Protein AF-A0A2G6NFP8-F1 (afdb_monomer)

Structure (mmCIF, N/CA/C/O backbone):
data_AF-A0A2G6NFP8-F1
#
_entry.id   AF-A0A2G6NFP8-F1
#
loop_
_atom_site.group_PDB
_atom_site.id
_atom_site.type_symbol
_atom_site.label_atom_id
_atom_site.label_alt_id
_atom_site.label_comp_id
_atom_site.label_asym_id
_atom_site.label_entity_id
_atom_site.label_seq_id
_atom_site.pdbx_PDB_ins_code
_atom_site.Cartn_x
_atom_site.Cartn_y
_atom_site.Cartn_z
_atom_site.occupancy
_atom_site.B_iso_or_equiv
_atom_site.auth_seq_id
_atom_site.auth_comp_id
_atom_site.auth_asym_id
_atom_site.auth_atom_id
_atom_site.pdbx_PDB_model_num
ATOM 1 N N . MET A 1 1 ? 36.008 -2.062 -28.535 1.00 55.50 1 MET A N 1
ATOM 2 C CA . MET A 1 1 ? 34.757 -1.309 -28.259 1.00 55.50 1 MET A CA 1
ATOM 3 C C . MET A 1 1 ? 35.123 -0.017 -27.535 1.00 55.50 1 MET A C 1
ATOM 5 O O . MET A 1 1 ? 35.775 -0.115 -26.504 1.00 55.50 1 MET A O 1
ATOM 9 N N . SER A 1 2 ? 34.797 1.166 -28.072 1.00 70.56 2 SER A N 1
ATOM 10 C CA . SER A 1 2 ? 35.211 2.442 -27.462 1.00 70.56 2 SER A CA 1
ATOM 11 C C . SER A 1 2 ? 34.406 2.758 -26.194 1.00 70.56 2 SER A C 1
ATOM 13 O O . SER A 1 2 ? 33.225 2.422 -26.092 1.00 70.56 2 SER A O 1
ATOM 15 N N . VAL A 1 3 ? 35.038 3.429 -25.226 1.00 64.44 3 VAL A N 1
ATOM 16 C CA . VAL A 1 3 ? 34.419 3.842 -23.948 1.00 64.44 3 VAL A CA 1
ATOM 17 C C . VAL A 1 3 ? 33.159 4.692 -24.172 1.00 64.44 3 VAL A C 1
ATOM 19 O O . VAL A 1 3 ? 32.180 4.560 -23.443 1.00 64.44 3 VAL A O 1
ATOM 22 N N . LEU A 1 4 ? 33.148 5.510 -25.227 1.00 59.69 4 LEU A N 1
ATOM 23 C CA . LEU A 1 4 ? 32.000 6.326 -25.637 1.00 59.69 4 LEU A CA 1
ATOM 24 C C . LEU A 1 4 ? 30.803 5.489 -26.110 1.00 59.69 4 LEU A C 1
ATOM 26 O O . LEU A 1 4 ? 29.666 5.846 -25.813 1.00 59.69 4 LEU A O 1
ATOM 30 N N . LYS A 1 5 ? 31.041 4.365 -26.800 1.00 57.19 5 LYS A N 1
ATOM 31 C CA . LYS A 1 5 ? 29.971 3.475 -27.272 1.00 57.19 5 LYS A CA 1
ATOM 32 C C . LYS A 1 5 ? 29.293 2.754 -26.100 1.00 57.19 5 LYS A C 1
ATOM 34 O O . LYS A 1 5 ? 28.073 2.790 -26.003 1.00 57.19 5 LYS A O 1
ATOM 39 N N . LYS A 1 6 ? 30.085 2.257 -25.138 1.00 55.25 6 LYS A N 1
ATOM 40 C CA . LYS A 1 6 ? 29.575 1.671 -23.883 1.00 55.25 6 LYS A CA 1
ATOM 41 C C . LYS A 1 6 ? 28.785 2.674 -23.034 1.00 55.25 6 LYS A C 1
ATOM 43 O O . LYS A 1 6 ? 27.748 2.321 -22.490 1.00 55.25 6 LYS A O 1
ATOM 48 N N . LYS A 1 7 ? 29.248 3.928 -22.931 1.00 53.75 7 LYS A N 1
ATOM 49 C CA . LYS A 1 7 ? 28.525 4.983 -22.193 1.00 53.75 7 LYS A CA 1
ATOM 50 C C . LYS A 1 7 ? 27.190 5.350 -22.850 1.00 53.75 7 LYS A C 1
ATOM 52 O O . LYS A 1 7 ? 26.215 5.550 -22.137 1.00 53.75 7 LYS A O 1
ATOM 57 N N . LYS A 1 8 ? 27.133 5.413 -24.187 1.00 53.69 8 LYS A N 1
ATOM 58 C CA . LYS A 1 8 ? 25.880 5.653 -24.924 1.00 53.69 8 LYS A CA 1
ATOM 59 C C . LYS A 1 8 ? 24.885 4.502 -24.774 1.00 53.69 8 LYS A C 1
ATOM 61 O O . LYS A 1 8 ? 23.725 4.769 -24.502 1.00 53.69 8 LYS A O 1
ATOM 66 N N . GLU A 1 9 ? 25.330 3.255 -24.916 1.00 54.91 9 GLU A N 1
ATOM 67 C CA . GLU A 1 9 ? 24.473 2.069 -24.738 1.00 54.91 9 GLU A CA 1
ATOM 68 C C . GLU A 1 9 ? 23.916 1.990 -23.309 1.00 54.91 9 GLU A C 1
ATOM 70 O O . GLU A 1 9 ? 22.718 1.797 -23.130 1.00 54.91 9 GLU A O 1
ATOM 75 N N . LEU A 1 10 ? 24.748 2.255 -22.295 1.00 55.81 10 LEU A N 1
ATOM 76 C CA . LEU A 1 10 ? 24.305 2.313 -20.901 1.00 55.81 10 LEU A CA 1
ATOM 77 C C . LEU A 1 10 ? 23.252 3.413 -20.672 1.00 55.81 10 LEU A C 1
ATOM 79 O O . LEU A 1 10 ? 22.239 3.167 -20.029 1.00 55.81 10 LEU A O 1
ATOM 83 N N . TYR A 1 11 ? 23.462 4.613 -21.223 1.00 55.88 11 TYR A N 1
ATOM 84 C CA . TYR A 1 11 ? 22.528 5.735 -21.077 1.00 55.88 11 TYR A CA 1
ATOM 85 C C . TYR A 1 11 ? 21.190 5.508 -21.803 1.00 55.88 11 TYR A C 1
ATOM 87 O O . TYR A 1 11 ? 20.140 5.926 -21.319 1.00 55.88 11 TYR A O 1
ATOM 95 N N . ILE A 1 12 ? 21.213 4.842 -22.960 1.00 59.16 12 ILE A N 1
ATOM 96 C CA . ILE A 1 12 ? 19.998 4.479 -23.702 1.00 59.16 12 ILE A CA 1
ATOM 97 C C . ILE A 1 12 ? 19.209 3.412 -22.934 1.00 59.16 12 ILE A C 1
ATOM 99 O O . ILE A 1 12 ? 18.005 3.571 -22.757 1.00 59.16 12 ILE A O 1
ATOM 103 N N . ASN A 1 13 ? 19.881 2.381 -22.415 1.00 58.50 13 ASN A N 1
ATOM 104 C CA . ASN A 1 13 ? 19.222 1.307 -21.668 1.00 58.50 13 ASN A CA 1
ATOM 105 C C . ASN A 1 13 ? 18.582 1.817 -20.366 1.00 58.50 13 ASN A C 1
ATOM 107 O O . ASN A 1 13 ? 17.428 1.502 -20.102 1.00 58.50 13 ASN A O 1
ATOM 111 N N . ILE A 1 14 ? 19.265 2.699 -19.622 1.00 59.31 14 ILE A N 1
ATOM 112 C CA . ILE A 1 14 ? 18.709 3.339 -18.414 1.00 59.31 14 ILE A CA 1
ATOM 113 C C . ILE A 1 14 ? 17.408 4.101 -18.725 1.00 59.31 14 ILE A C 1
ATOM 115 O O . ILE A 1 14 ? 16.451 4.016 -17.960 1.00 59.31 14 ILE A O 1
ATOM 119 N N . ASN A 1 15 ? 17.343 4.819 -19.852 1.00 63.16 15 ASN A N 1
ATOM 120 C CA . ASN A 1 15 ? 16.141 5.567 -20.238 1.00 63.16 15 ASN A CA 1
ATOM 121 C C . ASN A 1 15 ? 14.975 4.660 -20.662 1.00 63.16 15 ASN A C 1
ATOM 123 O O . ASN A 1 15 ? 13.820 5.004 -20.417 1.00 63.16 15 ASN A O 1
ATOM 127 N N . ILE A 1 16 ? 15.257 3.515 -21.290 1.00 68.88 16 ILE A N 1
ATOM 128 C CA . ILE A 1 16 ? 14.220 2.558 -21.700 1.00 68.88 16 ILE A CA 1
ATOM 129 C C . ILE A 1 16 ? 13.632 1.855 -20.474 1.00 68.88 16 ILE A C 1
ATOM 131 O O . ILE A 1 16 ? 12.410 1.815 -20.333 1.00 68.88 16 ILE A O 1
ATOM 135 N N . ASP A 1 17 ? 14.479 1.373 -19.563 1.00 69.69 17 ASP A N 1
ATOM 136 C CA . ASP A 1 17 ? 14.033 0.697 -18.340 1.00 69.69 17 ASP A CA 1
ATOM 137 C C . ASP A 1 17 ? 13.219 1.645 -17.449 1.00 69.69 17 ASP A C 1
ATOM 139 O O . ASP A 1 17 ? 12.167 1.271 -16.931 1.00 69.69 17 ASP A O 1
ATOM 143 N N . TRP A 1 18 ? 13.649 2.908 -17.342 1.00 72.31 18 TRP A N 1
ATOM 144 C CA . TRP A 1 18 ? 12.905 3.970 -16.664 1.00 72.31 18 TRP A CA 1
ATOM 145 C C . TRP A 1 18 ? 11.505 4.174 -17.249 1.00 72.31 18 TRP A C 1
ATOM 147 O O . TRP A 1 18 ? 10.507 4.157 -16.526 1.00 72.31 18 TRP A O 1
ATOM 157 N N . PHE A 1 19 ? 11.433 4.352 -18.570 1.00 74.44 19 PHE A N 1
ATOM 158 C CA . PHE A 1 19 ? 10.189 4.632 -19.278 1.00 74.44 19 PHE A CA 1
ATOM 159 C C . PHE A 1 19 ? 9.199 3.469 -19.181 1.00 74.44 19 PHE A C 1
ATOM 161 O O . PHE A 1 19 ? 8.012 3.685 -18.922 1.00 74.44 19 PHE A O 1
ATOM 168 N N . LEU A 1 20 ? 9.682 2.235 -19.350 1.00 77.75 20 LEU A N 1
ATOM 169 C CA . LEU A 1 20 ? 8.866 1.029 -19.214 1.00 77.75 20 LEU A CA 1
ATOM 170 C C . LEU A 1 20 ? 8.285 0.923 -17.806 1.00 77.75 20 LEU A C 1
ATOM 172 O O . LEU A 1 20 ? 7.077 0.748 -17.653 1.00 77.75 20 LEU A O 1
ATOM 176 N N . CYS A 1 21 ? 9.126 1.121 -16.796 1.00 77.94 21 CYS A N 1
ATOM 177 C CA . CYS A 1 21 ? 8.734 1.011 -15.401 1.00 77.94 21 CYS A CA 1
ATOM 178 C C . CYS A 1 21 ? 7.679 2.061 -15.009 1.00 77.94 21 CYS A C 1
ATOM 180 O O . CYS A 1 21 ? 6.638 1.727 -14.439 1.00 77.94 21 CYS A O 1
ATOM 182 N N . HIS A 1 22 ? 7.876 3.322 -15.410 1.00 77.56 22 HIS A N 1
ATOM 183 C CA . HIS A 1 22 ? 6.875 4.373 -15.214 1.00 77.56 22 HIS A CA 1
ATOM 184 C C . HIS A 1 22 ? 5.562 4.073 -15.935 1.00 77.56 22 HIS A C 1
ATOM 186 O O . HIS A 1 22 ? 4.497 4.204 -15.338 1.00 77.56 22 HIS A O 1
ATOM 192 N N . THR A 1 23 ? 5.627 3.621 -17.189 1.00 81.75 23 THR A N 1
ATOM 193 C CA . THR A 1 23 ? 4.429 3.269 -17.964 1.00 81.75 23 THR A CA 1
ATOM 194 C C . THR A 1 23 ? 3.644 2.151 -17.276 1.00 81.75 23 THR A C 1
ATOM 196 O O . THR A 1 23 ? 2.424 2.238 -17.147 1.00 81.75 23 THR A O 1
ATOM 199 N N . GLN A 1 24 ? 4.335 1.127 -16.770 1.00 85.50 24 GLN A N 1
ATOM 200 C CA . GLN A 1 24 ? 3.729 0.011 -16.042 1.00 85.50 24 GLN A CA 1
ATOM 201 C C . GLN A 1 24 ? 3.065 0.472 -14.733 1.00 85.50 24 GLN A C 1
ATOM 203 O O . GLN A 1 24 ? 1.925 0.086 -14.469 1.00 85.50 24 GLN A O 1
ATOM 208 N N . LEU A 1 25 ? 3.702 1.364 -13.964 1.00 83.19 25 LEU A N 1
ATOM 209 C CA . LEU A 1 25 ? 3.091 1.968 -12.770 1.00 83.19 25 LEU A CA 1
ATOM 210 C C . LEU A 1 25 ? 1.877 2.844 -13.097 1.00 83.19 25 LEU A C 1
ATOM 212 O O . LEU A 1 25 ? 0.882 2.816 -12.369 1.00 83.19 25 LEU A O 1
ATOM 216 N N . THR A 1 26 ? 1.927 3.612 -14.187 1.00 81.62 26 THR A N 1
ATOM 217 C CA . THR A 1 26 ? 0.795 4.433 -14.633 1.00 81.62 26 THR A CA 1
ATOM 218 C C . THR A 1 26 ? -0.387 3.558 -15.045 1.00 81.62 26 THR A C 1
ATOM 220 O O . THR A 1 26 ? -1.519 3.850 -14.660 1.00 81.62 26 THR A O 1
ATOM 223 N N . ILE A 1 27 ? -0.136 2.459 -15.762 1.00 86.00 27 ILE A N 1
ATOM 224 C CA . ILE A 1 27 ? -1.170 1.483 -16.128 1.00 86.00 27 ILE A CA 1
ATOM 225 C C . ILE A 1 27 ? -1.782 0.861 -14.871 1.00 86.00 27 ILE A C 1
ATOM 227 O O . ILE A 1 27 ? -3.001 0.885 -14.730 1.00 86.00 27 ILE A O 1
ATOM 231 N N . LEU A 1 28 ? -0.967 0.366 -13.933 1.00 86.75 28 LEU A N 1
ATOM 232 C CA . LEU A 1 28 ? -1.457 -0.200 -12.668 1.00 86.75 28 LEU A CA 1
ATOM 233 C C . LEU A 1 28 ? -2.297 0.805 -11.872 1.00 86.75 28 LEU A C 1
ATOM 235 O O . LEU A 1 28 ? -3.374 0.462 -11.392 1.00 86.75 28 LEU A O 1
ATOM 239 N N . SER A 1 29 ? -1.850 2.060 -11.789 1.00 83.88 29 SER A N 1
ATOM 240 C CA . SER A 1 29 ? -2.595 3.138 -11.126 1.00 83.88 29 SER A 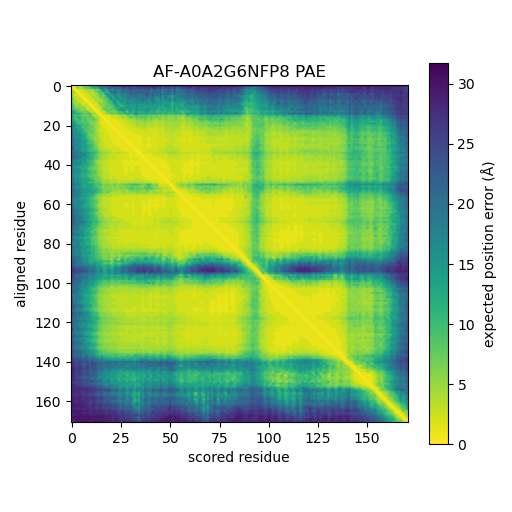CA 1
ATOM 241 C C . SER A 1 29 ? -3.939 3.401 -11.798 1.00 83.88 29 SER A C 1
ATOM 243 O O . SER A 1 29 ? -4.947 3.542 -11.111 1.00 83.88 29 SER A O 1
ATOM 245 N N . SER A 1 30 ? -3.970 3.433 -13.132 1.00 82.88 30 SER A N 1
ATOM 246 C CA . SER A 1 30 ? -5.199 3.636 -13.900 1.00 82.88 30 SER A CA 1
ATOM 247 C C . SER A 1 30 ? -6.171 2.468 -13.732 1.00 82.88 30 SER A C 1
ATOM 249 O O . SER A 1 30 ? -7.347 2.690 -13.448 1.00 82.88 30 SER A O 1
ATOM 251 N N . LEU A 1 31 ? -5.690 1.227 -13.830 1.00 86.50 31 LEU A N 1
ATOM 252 C CA . LEU A 1 31 ? -6.501 0.030 -13.604 1.00 86.50 31 LEU A CA 1
ATOM 253 C C . LEU A 1 31 ? -7.084 0.021 -12.191 1.00 86.50 31 LEU A C 1
ATOM 255 O O . LEU A 1 31 ? -8.286 -0.179 -12.025 1.00 86.50 31 LEU A O 1
ATOM 259 N N . LEU A 1 32 ? -6.258 0.340 -11.189 1.00 82.56 32 LEU A N 1
ATOM 260 C CA . LEU A 1 32 ? -6.704 0.449 -9.809 1.00 82.56 32 LEU A CA 1
ATOM 261 C C . LEU A 1 32 ? -7.781 1.531 -9.671 1.00 82.56 32 LEU A C 1
ATOM 263 O O . LEU A 1 32 ? -8.828 1.258 -9.099 1.00 82.56 32 LEU A O 1
ATOM 267 N N . GLN A 1 33 ? -7.579 2.738 -10.200 1.00 80.56 33 GLN A N 1
ATOM 268 C CA . GLN A 1 33 ? -8.571 3.822 -10.124 1.00 80.56 33 GLN A CA 1
ATOM 269 C C . GLN A 1 33 ? -9.911 3.468 -10.786 1.00 80.56 33 GLN A C 1
ATOM 271 O O . GLN A 1 33 ? -10.950 3.947 -10.338 1.00 80.56 33 GLN A O 1
ATOM 276 N N . ASN A 1 34 ? -9.890 2.607 -11.805 1.00 83.94 34 ASN A N 1
ATOM 277 C CA . ASN A 1 34 ? -11.079 2.133 -12.512 1.00 83.94 34 ASN A CA 1
ATOM 278 C C . ASN A 1 34 ? -11.630 0.796 -11.969 1.00 83.94 34 ASN A C 1
ATOM 280 O O . ASN A 1 34 ? -12.527 0.224 -12.579 1.00 83.94 34 ASN A O 1
ATOM 284 N N . ASN A 1 35 ? -11.138 0.320 -10.817 1.00 83.31 35 ASN A N 1
ATOM 285 C CA . ASN A 1 35 ? -11.577 -0.910 -10.136 1.00 83.31 35 ASN A CA 1
ATOM 286 C C . ASN A 1 35 ? -11.400 -2.207 -10.951 1.00 83.31 35 ASN A C 1
ATOM 288 O O . ASN A 1 35 ? -12.137 -3.170 -10.757 1.00 83.31 35 ASN A O 1
ATOM 292 N N . PHE A 1 36 ? -10.397 -2.260 -11.829 1.00 89.25 36 PHE A N 1
ATOM 293 C CA . PHE A 1 36 ? -9.966 -3.492 -12.501 1.00 89.25 36 PHE A CA 1
ATOM 294 C C . PHE A 1 36 ? -9.030 -4.301 -11.590 1.00 89.25 36 PHE A C 1
ATOM 296 O O . PHE A 1 36 ? -7.840 -4.466 -11.868 1.00 89.25 36 PHE A O 1
ATOM 303 N N . ASP A 1 37 ? -9.547 -4.726 -10.435 1.00 88.75 37 ASP A N 1
ATOM 304 C CA . ASP A 1 37 ? -8.740 -5.292 -9.348 1.00 88.75 37 ASP A CA 1
ATOM 305 C C . ASP A 1 37 ? -8.070 -6.623 -9.742 1.00 88.75 37 ASP A C 1
ATOM 307 O O . ASP A 1 37 ? -6.911 -6.862 -9.395 1.00 88.75 37 ASP A O 1
ATOM 311 N N . ASP A 1 38 ? -8.742 -7.458 -10.539 1.00 91.75 38 ASP A N 1
ATOM 312 C CA . ASP A 1 38 ? -8.184 -8.728 -11.020 1.00 91.75 38 ASP A CA 1
ATOM 313 C C . ASP A 1 38 ? -7.014 -8.504 -11.989 1.00 91.75 38 ASP A C 1
ATOM 315 O O . ASP A 1 38 ? -5.981 -9.181 -11.907 1.00 91.75 38 ASP A O 1
ATOM 319 N N . GLU A 1 39 ? -7.114 -7.507 -12.872 1.00 92.06 39 GLU A N 1
ATOM 320 C CA . GLU A 1 39 ? -6.020 -7.095 -13.745 1.00 92.06 39 GLU A CA 1
ATOM 321 C C . GLU A 1 39 ? -4.843 -6.525 -12.952 1.00 92.06 39 GLU A C 1
ATOM 323 O O . GLU A 1 39 ? -3.695 -6.861 -13.259 1.00 92.06 39 GLU A O 1
ATOM 328 N N . VAL A 1 40 ? -5.102 -5.710 -11.922 1.00 91.38 40 VAL A N 1
ATOM 329 C CA . VAL A 1 40 ? -4.053 -5.180 -11.034 1.00 91.38 40 VAL A CA 1
ATOM 330 C C . VAL A 1 40 ? -3.319 -6.319 -10.333 1.00 91.38 40 VAL A C 1
ATOM 332 O O . VAL A 1 40 ? -2.084 -6.322 -10.309 1.00 91.38 40 VAL A O 1
ATOM 335 N N . VAL A 1 41 ? -4.047 -7.315 -9.816 1.00 93.75 41 VAL A N 1
ATOM 336 C CA . VAL A 1 41 ? -3.452 -8.496 -9.176 1.00 93.75 41 VAL A CA 1
ATOM 337 C C . VAL A 1 41 ? -2.618 -9.294 -10.172 1.00 93.75 41 VAL A C 1
ATOM 339 O O . VAL A 1 41 ? -1.467 -9.630 -9.878 1.00 93.75 41 VAL A O 1
ATOM 342 N N . ARG A 1 42 ? -3.164 -9.573 -11.360 1.00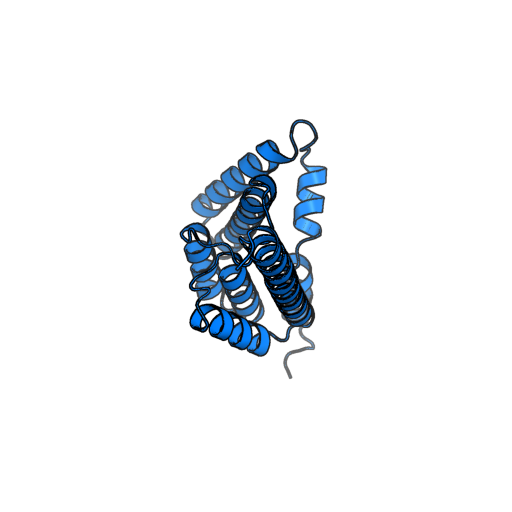 95.06 42 ARG A N 1
ATOM 343 C CA . ARG A 1 42 ? -2.487 -10.348 -12.405 1.00 95.06 42 ARG A CA 1
ATOM 344 C C . ARG A 1 42 ? -1.193 -9.677 -12.859 1.00 95.06 42 ARG A C 1
ATOM 346 O O . ARG A 1 42 ? -0.160 -10.340 -12.926 1.00 95.06 42 ARG A O 1
ATOM 353 N N . ILE A 1 43 ? -1.236 -8.380 -13.163 1.00 91.44 43 ILE A N 1
ATOM 354 C CA . ILE A 1 43 ? -0.065 -7.631 -13.640 1.00 91.44 43 ILE A CA 1
ATOM 355 C C . ILE A 1 43 ? 0.969 -7.494 -12.523 1.00 91.44 43 ILE A C 1
ATOM 357 O O . ILE A 1 43 ? 2.141 -7.771 -12.763 1.00 91.44 43 ILE A O 1
ATOM 361 N N . SER A 1 44 ? 0.552 -7.138 -11.304 1.00 91.81 44 SER A N 1
ATOM 362 C CA . SER A 1 44 ? 1.472 -7.012 -10.167 1.00 91.81 44 SER A CA 1
ATOM 363 C C . SER A 1 44 ? 2.221 -8.318 -9.911 1.00 91.81 44 SER A C 1
ATOM 365 O O . SER A 1 44 ? 3.446 -8.310 -9.863 1.00 91.81 44 SER A O 1
ATOM 367 N N . LYS A 1 45 ? 1.517 -9.458 -9.836 1.00 93.06 45 LYS A N 1
ATOM 368 C CA . LYS A 1 45 ? 2.152 -10.775 -9.656 1.00 93.06 45 LYS A CA 1
ATOM 369 C C . LYS A 1 45 ? 3.094 -11.127 -10.803 1.00 93.06 45 LYS A C 1
ATOM 371 O O . LYS A 1 45 ? 4.208 -11.571 -10.550 1.00 93.06 45 LYS A O 1
ATOM 376 N N . LYS A 1 46 ? 2.685 -10.862 -12.049 1.00 92.19 46 LYS A N 1
ATOM 377 C CA . LYS A 1 46 ? 3.529 -11.117 -13.219 1.00 92.19 46 LYS A CA 1
ATOM 378 C C . LYS A 1 46 ? 4.833 -10.316 -13.169 1.00 92.19 46 LYS A C 1
ATOM 380 O O . LYS A 1 46 ? 5.898 -10.871 -13.411 1.00 92.19 46 LYS A O 1
ATOM 385 N N . LEU A 1 47 ? 4.770 -9.041 -12.784 1.00 87.81 47 LEU A N 1
ATOM 386 C CA . LEU A 1 47 ? 5.967 -8.221 -12.590 1.00 87.81 47 LEU A CA 1
ATOM 387 C C . LEU A 1 47 ? 6.853 -8.780 -11.467 1.00 87.81 47 LEU A C 1
ATOM 389 O O . LEU A 1 47 ? 8.065 -8.870 -11.641 1.00 87.81 47 LEU A O 1
ATOM 393 N N . MET A 1 48 ? 6.281 -9.222 -10.345 1.00 88.94 48 MET A N 1
ATOM 394 C CA . MET A 1 48 ? 7.072 -9.855 -9.280 1.00 88.94 48 MET A CA 1
ATOM 395 C C . MET A 1 48 ? 7.814 -11.111 -9.779 1.00 88.94 48 MET A C 1
ATOM 397 O O . MET A 1 48 ? 8.995 -11.281 -9.467 1.00 88.94 48 MET A O 1
ATOM 401 N N . GLU A 1 49 ? 7.150 -11.956 -10.575 1.00 89.62 49 GLU A N 1
ATOM 402 C CA . GLU A 1 49 ? 7.722 -13.169 -11.186 1.00 89.62 49 GLU A CA 1
ATOM 403 C C . GLU A 1 49 ? 8.815 -12.862 -12.220 1.00 89.62 49 GLU A C 1
ATOM 405 O O . GLU A 1 49 ? 9.819 -13.570 -12.281 1.00 89.62 49 GLU A O 1
ATOM 410 N N . ASP A 1 50 ? 8.669 -11.776 -12.984 1.00 84.38 50 ASP A N 1
ATOM 411 C CA . ASP A 1 50 ? 9.601 -11.360 -14.043 1.00 84.38 50 ASP A CA 1
ATOM 412 C C . ASP A 1 50 ? 10.896 -10.704 -13.503 1.00 84.38 50 ASP A C 1
ATOM 414 O O . ASP A 1 50 ? 11.600 -9.990 -14.215 1.00 84.38 50 ASP A O 1
ATOM 418 N N . GLY A 1 51 ? 11.243 -10.967 -12.239 1.00 74.25 51 GLY A N 1
ATOM 419 C CA . GLY A 1 51 ? 12.526 -10.606 -11.627 1.00 74.25 51 GLY A CA 1
ATOM 420 C C . GLY A 1 51 ? 12.478 -9.412 -10.675 1.00 74.25 51 GLY A C 1
ATOM 421 O O . GLY A 1 51 ? 13.443 -9.178 -9.938 1.00 74.25 51 GLY A O 1
ATOM 422 N N . TRP A 1 52 ? 11.351 -8.699 -10.610 1.00 76.12 52 TRP A N 1
ATOM 423 C CA . TRP A 1 52 ? 11.197 -7.552 -9.713 1.00 76.12 52 TRP A CA 1
ATOM 424 C C . TRP A 1 52 ? 10.995 -7.981 -8.249 1.00 76.12 52 TRP A C 1
ATOM 426 O O . TRP A 1 52 ? 11.440 -7.282 -7.336 1.00 76.12 52 TRP A O 1
ATOM 436 N N . GLY A 1 53 ? 10.486 -9.195 -8.011 1.00 81.19 53 GLY A N 1
ATOM 437 C CA . GLY A 1 53 ? 10.289 -9.773 -6.679 1.00 81.19 53 GLY A CA 1
ATOM 438 C C . GLY A 1 53 ? 9.219 -9.049 -5.862 1.00 81.19 53 GLY A C 1
ATOM 439 O O . GLY A 1 53 ? 8.469 -8.238 -6.394 1.00 81.19 53 GLY A O 1
ATOM 440 N N . GLU A 1 54 ? 9.153 -9.342 -4.562 1.00 82.75 54 GLU A N 1
ATOM 441 C CA . GLU A 1 54 ? 8.214 -8.722 -3.614 1.00 82.75 54 GLU A CA 1
ATOM 442 C C . GLU A 1 54 ? 8.550 -7.245 -3.372 1.00 82.75 54 GLU A C 1
ATOM 444 O O . GLU A 1 54 ? 9.170 -6.862 -2.380 1.00 82.75 54 GLU A O 1
ATOM 449 N N . ASP A 1 55 ? 8.184 -6.407 -4.328 1.00 86.81 55 ASP A N 1
ATOM 450 C CA . ASP A 1 55 ? 8.414 -4.975 -4.305 1.00 86.81 55 ASP A CA 1
ATOM 451 C C . ASP A 1 55 ? 7.383 -4.212 -3.455 1.00 86.81 55 ASP A C 1
ATOM 453 O O . ASP A 1 55 ? 6.197 -4.534 -3.462 1.00 86.81 55 ASP A O 1
ATOM 457 N N . LYS A 1 56 ? 7.815 -3.129 -2.799 1.00 86.75 56 LYS A N 1
ATOM 458 C CA . LYS A 1 56 ? 6.957 -2.247 -2.001 1.00 86.75 56 LYS A CA 1
ATOM 459 C C . LYS A 1 56 ? 5.719 -1.723 -2.723 1.00 86.75 56 LYS A C 1
ATOM 461 O O . LYS A 1 56 ? 4.628 -1.763 -2.149 1.00 86.75 56 LYS A O 1
ATOM 466 N N . ILE A 1 57 ? 5.883 -1.201 -3.935 1.00 83.06 57 ILE A N 1
ATOM 467 C CA . ILE A 1 57 ? 4.805 -0.572 -4.700 1.00 83.06 57 ILE A CA 1
ATOM 468 C C . ILE A 1 57 ? 3.896 -1.637 -5.308 1.00 83.06 57 ILE A C 1
ATOM 470 O O . ILE A 1 57 ? 2.675 -1.510 -5.244 1.00 83.06 57 ILE A O 1
ATOM 474 N N . LEU A 1 58 ? 4.454 -2.735 -5.818 1.00 88.31 58 LEU A N 1
ATOM 475 C CA . LEU A 1 58 ? 3.635 -3.851 -6.300 1.00 88.31 58 LEU A CA 1
ATOM 476 C C . LEU A 1 58 ? 2.807 -4.480 -5.163 1.00 88.31 58 LEU A C 1
ATOM 478 O O . LEU A 1 58 ? 1.626 -4.769 -5.344 1.00 88.31 58 LEU A O 1
ATOM 482 N N . LEU A 1 59 ? 3.381 -4.626 -3.964 1.00 92.94 59 LEU A N 1
ATOM 483 C CA . LEU A 1 59 ? 2.656 -5.077 -2.770 1.00 92.94 59 LEU A CA 1
ATOM 484 C C . LEU A 1 59 ? 1.570 -4.079 -2.339 1.00 92.94 59 LEU A C 1
ATOM 486 O O . LEU A 1 59 ? 0.491 -4.497 -1.923 1.00 92.94 59 LEU A O 1
ATOM 490 N N . TYR A 1 60 ? 1.801 -2.771 -2.488 1.00 90.38 60 TYR A N 1
ATOM 491 C CA . TYR A 1 60 ? 0.762 -1.756 -2.285 1.00 90.38 60 TYR A CA 1
ATOM 492 C C . TYR A 1 60 ? -0.418 -1.946 -3.250 1.00 90.38 60 TYR A C 1
ATOM 494 O O . TYR A 1 60 ? -1.567 -1.939 -2.814 1.00 90.38 60 TYR A O 1
ATOM 502 N N . PHE A 1 61 ? -0.163 -2.184 -4.542 1.00 89.69 61 PHE A N 1
ATOM 503 C CA . PHE A 1 61 ? -1.230 -2.428 -5.521 1.00 89.69 61 PHE A CA 1
ATOM 504 C C . PHE A 1 61 ? -2.044 -3.685 -5.201 1.00 89.69 61 PHE A C 1
ATOM 506 O O . PHE A 1 61 ? -3.276 -3.670 -5.300 1.00 89.69 61 PHE A O 1
ATOM 513 N N . LEU A 1 62 ? -1.375 -4.755 -4.761 1.00 93.56 62 LEU A N 1
ATOM 514 C CA . LEU A 1 62 ? -2.049 -5.960 -4.277 1.00 93.56 62 LEU A CA 1
ATOM 515 C C . LEU A 1 62 ? -2.900 -5.662 -3.041 1.00 93.56 62 LEU A C 1
ATOM 517 O O . LEU A 1 62 ? -4.063 -6.056 -3.000 1.00 93.56 62 LEU A O 1
ATOM 521 N N . SER A 1 63 ? -2.362 -4.919 -2.071 1.00 94.00 63 SER A N 1
ATOM 522 C CA . SER A 1 63 ? -3.113 -4.486 -0.891 1.00 94.00 63 SER A CA 1
ATOM 523 C C . SER A 1 63 ? -4.368 -3.692 -1.262 1.00 94.00 63 SER A C 1
ATOM 525 O O . SER A 1 63 ? -5.449 -3.984 -0.743 1.00 94.00 63 SER A O 1
ATOM 527 N N . ALA A 1 64 ? -4.243 -2.722 -2.168 1.00 89.56 64 ALA A N 1
ATOM 528 C CA . ALA A 1 64 ? -5.347 -1.869 -2.588 1.00 89.56 64 ALA A CA 1
ATOM 529 C C . ALA A 1 64 ? -6.460 -2.658 -3.283 1.00 89.56 64 ALA A C 1
ATOM 531 O O . ALA A 1 64 ? -7.634 -2.425 -3.002 1.00 89.56 64 ALA A O 1
ATOM 532 N N . SER A 1 65 ? -6.082 -3.621 -4.125 1.00 91.19 65 SER A N 1
ATOM 533 C CA . SER A 1 65 ? -7.020 -4.515 -4.814 1.00 91.19 65 SER A CA 1
ATOM 534 C C . SER A 1 65 ? -7.719 -5.467 -3.839 1.00 91.19 65 SER A C 1
ATOM 536 O O . SER A 1 65 ? -8.917 -5.698 -3.930 1.00 91.19 65 SER A O 1
ATOM 538 N N . GLN A 1 66 ? -6.996 -6.002 -2.848 1.00 92.94 66 GLN A N 1
ATOM 539 C CA . GLN A 1 66 ? -7.615 -6.834 -1.811 1.00 92.94 66 GLN A CA 1
ATOM 540 C C . GLN A 1 66 ? -8.599 -6.036 -0.952 1.00 92.94 66 GLN A C 1
ATOM 542 O O . GLN A 1 66 ? -9.667 -6.541 -0.617 1.00 92.94 66 GLN A O 1
ATOM 547 N N . TYR A 1 67 ? -8.272 -4.783 -0.619 1.00 90.88 67 TYR A N 1
ATOM 548 C CA . TYR A 1 67 ? -9.171 -3.932 0.156 1.00 90.88 67 TYR A CA 1
ATOM 549 C C . TYR A 1 67 ? -10.466 -3.616 -0.600 1.00 90.88 67 TYR A C 1
ATOM 551 O O . TYR A 1 67 ? -11.542 -3.708 -0.014 1.00 90.88 67 TYR A O 1
ATOM 559 N N . SER A 1 68 ? -10.396 -3.286 -1.895 1.00 86.06 68 SER A N 1
ATOM 560 C CA . SER A 1 68 ? -11.599 -3.032 -2.706 1.00 86.06 68 SER A CA 1
ATOM 561 C C . SER A 1 68 ? -12.468 -4.274 -2.886 1.00 86.06 68 SER A C 1
ATOM 563 O O . SER A 1 68 ? -13.690 -4.154 -2.918 1.00 86.06 68 SER A O 1
ATOM 565 N N . GLN A 1 69 ? -11.862 -5.461 -2.894 1.00 87.38 69 GLN A N 1
ATOM 566 C CA . GLN A 1 69 ? -12.563 -6.748 -2.860 1.00 87.38 69 GLN A CA 1
ATOM 567 C C . GLN A 1 69 ? -13.118 -7.111 -1.465 1.00 87.38 69 GLN A C 1
ATOM 569 O O . GLN A 1 69 ? -13.688 -8.185 -1.288 1.00 87.38 69 GLN A O 1
ATOM 574 N N . GLY A 1 70 ? -12.956 -6.246 -0.457 1.00 88.56 70 GLY A N 1
ATOM 575 C CA . GLY A 1 70 ? -13.442 -6.466 0.910 1.00 88.56 70 GLY A CA 1
ATOM 576 C C . GLY A 1 70 ? -12.563 -7.390 1.760 1.00 88.56 70 GLY A C 1
ATOM 577 O O . GLY A 1 70 ? -12.932 -7.729 2.883 1.00 88.56 70 GLY A O 1
ATOM 578 N N . ASN A 1 71 ? -11.389 -7.787 1.266 1.00 94.25 71 ASN A N 1
ATOM 579 C CA . ASN A 1 71 ? -10.451 -8.646 1.979 1.00 94.25 71 ASN A CA 1
ATOM 580 C C . ASN A 1 71 ? -9.467 -7.814 2.818 1.00 94.25 71 ASN A C 1
ATOM 582 O O . ASN A 1 71 ? -8.309 -7.586 2.444 1.00 94.25 71 ASN A O 1
ATOM 586 N N . LEU A 1 72 ? -9.948 -7.343 3.972 1.00 92.56 72 LEU A N 1
ATOM 587 C CA . LEU A 1 72 ? -9.186 -6.500 4.896 1.00 92.56 72 LEU A CA 1
ATOM 588 C C . LEU A 1 72 ? -7.912 -7.196 5.407 1.00 92.56 72 LEU A C 1
ATOM 590 O O . LEU A 1 72 ? -6.842 -6.588 5.449 1.00 92.56 72 LEU A O 1
ATOM 594 N N . GLU A 1 73 ? -8.002 -8.478 5.767 1.00 96.19 73 GLU A N 1
ATOM 595 C CA . GLU A 1 73 ? -6.882 -9.297 6.238 1.00 96.19 73 GLU A CA 1
ATOM 596 C C . GLU A 1 73 ? -5.740 -9.362 5.225 1.00 96.19 73 GLU A C 1
ATOM 598 O O . GLU A 1 73 ? -4.589 -9.089 5.577 1.00 96.19 73 GLU A O 1
ATOM 603 N N . ALA A 1 74 ? -6.047 -9.720 3.975 1.00 95.88 74 ALA A N 1
ATOM 604 C CA . ALA A 1 74 ? -5.030 -9.823 2.935 1.00 95.88 74 ALA A CA 1
ATOM 605 C C . ALA A 1 74 ? -4.447 -8.450 2.588 1.00 95.88 74 ALA A C 1
ATOM 607 O O . ALA A 1 74 ? -3.245 -8.334 2.350 1.00 95.88 74 ALA A O 1
ATOM 608 N N . SER A 1 75 ? -5.273 -7.401 2.615 1.00 95.25 75 SER A N 1
ATOM 609 C CA . SER A 1 75 ? -4.807 -6.036 2.388 1.00 95.25 75 SER A CA 1
ATOM 610 C C . SER A 1 75 ? -3.763 -5.601 3.419 1.00 95.25 75 SER A C 1
ATOM 612 O O . SER A 1 75 ? -2.694 -5.113 3.043 1.00 95.25 75 SER A O 1
ATOM 614 N N . ILE A 1 76 ? -4.030 -5.845 4.708 1.00 96.81 76 ILE A N 1
ATOM 615 C CA . ILE A 1 76 ? -3.087 -5.578 5.803 1.00 96.81 76 ILE A CA 1
ATOM 616 C C . ILE A 1 76 ? -1.799 -6.382 5.610 1.00 96.81 76 ILE A C 1
ATOM 618 O O . ILE A 1 76 ? -0.710 -5.816 5.701 1.00 96.81 76 ILE A O 1
ATOM 622 N N . LEU A 1 77 ? -1.916 -7.679 5.303 1.00 97.00 77 LEU A N 1
ATOM 623 C CA . LEU A 1 77 ? -0.764 -8.562 5.115 1.00 97.00 77 LEU A CA 1
ATOM 624 C C . LEU A 1 77 ? 0.178 -8.041 4.022 1.00 97.00 77 LEU A C 1
ATOM 626 O O . LEU A 1 77 ? 1.393 -7.999 4.223 1.00 97.00 77 LEU A O 1
ATOM 630 N N . TYR A 1 78 ? -0.369 -7.602 2.888 1.00 95.81 78 TYR A N 1
ATOM 631 C CA . TYR A 1 78 ? 0.432 -7.055 1.796 1.00 95.81 78 TYR A CA 1
ATOM 632 C C . TYR A 1 78 ? 1.134 -5.740 2.171 1.00 95.81 78 TYR A C 1
ATOM 634 O O . TYR A 1 78 ? 2.297 -5.555 1.811 1.00 95.81 78 TYR A O 1
ATOM 642 N N . LEU A 1 79 ? 0.501 -4.848 2.943 1.00 94.94 79 LEU A N 1
ATOM 643 C CA . LEU A 1 79 ? 1.174 -3.631 3.429 1.00 94.94 79 LEU A CA 1
ATOM 644 C C . LEU A 1 79 ? 2.273 -3.950 4.448 1.00 94.94 79 LEU A C 1
ATOM 646 O O . LEU A 1 79 ? 3.352 -3.363 4.387 1.00 94.94 79 LEU A O 1
ATOM 650 N N . GLU A 1 80 ? 2.049 -4.902 5.358 1.00 95.94 80 GLU A N 1
ATOM 651 C CA . GLU A 1 80 ? 3.086 -5.353 6.293 1.00 95.94 80 GLU A CA 1
ATOM 652 C C . GLU A 1 80 ? 4.291 -5.958 5.554 1.00 95.94 80 GLU A C 1
ATOM 654 O O . GLU A 1 80 ? 5.440 -5.705 5.925 1.00 95.94 80 GLU A O 1
ATOM 659 N N . GLN A 1 81 ? 4.046 -6.742 4.499 1.00 94.75 81 GLN A N 1
ATOM 660 C CA . GLN A 1 81 ? 5.100 -7.266 3.624 1.00 94.75 81 GLN A CA 1
ATOM 661 C C . GLN A 1 81 ? 5.820 -6.137 2.886 1.00 94.75 81 GLN A C 1
ATOM 663 O O . GLN A 1 81 ? 7.051 -6.120 2.848 1.00 94.75 81 GLN A O 1
ATOM 668 N N . SER A 1 82 ? 5.077 -5.150 2.379 1.00 92.00 82 SER A N 1
ATOM 669 C CA . SER A 1 82 ? 5.644 -3.978 1.709 1.00 92.00 82 SER A CA 1
ATOM 670 C C . SER A 1 82 ? 6.632 -3.260 2.630 1.00 92.00 82 SER A C 1
ATOM 672 O O . SER A 1 82 ? 7.789 -3.034 2.272 1.00 92.00 82 SER A O 1
ATOM 674 N N . LEU A 1 83 ? 6.258 -3.008 3.886 1.00 91.31 83 LEU A N 1
ATOM 675 C CA . LEU A 1 83 ? 7.149 -2.365 4.855 1.00 91.31 83 LEU A CA 1
ATOM 676 C C . LEU A 1 83 ? 8.426 -3.172 5.146 1.00 91.31 83 LEU A C 1
ATOM 678 O O . LEU A 1 83 ? 9.470 -2.560 5.370 1.00 91.31 83 LEU A O 1
ATOM 682 N N . LYS A 1 84 ? 8.379 -4.509 5.077 1.00 91.00 84 LYS A N 1
ATOM 683 C CA . LYS A 1 84 ? 9.546 -5.397 5.256 1.00 91.00 84 LYS A CA 1
ATOM 684 C C . LYS A 1 84 ? 10.434 -5.504 4.018 1.00 91.00 84 LYS A C 1
ATOM 686 O O . LYS A 1 84 ? 11.614 -5.822 4.154 1.00 91.00 84 LYS A O 1
ATOM 691 N N . SER A 1 85 ? 9.888 -5.263 2.829 1.00 86.44 85 SER A N 1
ATOM 692 C CA . SER A 1 85 ? 10.659 -5.338 1.593 1.00 86.44 85 SER A CA 1
ATOM 693 C C . SER A 1 85 ? 11.741 -4.259 1.557 1.00 86.44 85 SER A C 1
ATOM 695 O O . SER A 1 85 ? 11.522 -3.119 1.968 1.00 86.44 85 SER A O 1
ATOM 697 N N . SER A 1 86 ? 12.923 -4.615 1.061 1.00 79.50 86 SER A N 1
ATOM 698 C CA . SER A 1 86 ? 13.998 -3.674 0.732 1.00 79.50 86 SER A CA 1
ATOM 699 C C . SER A 1 86 ? 13.994 -3.274 -0.745 1.00 79.50 86 SER A C 1
ATOM 701 O O . SER A 1 86 ? 14.771 -2.403 -1.138 1.00 79.50 86 SER A O 1
ATOM 703 N N . ARG A 1 87 ? 13.136 -3.902 -1.559 1.00 75.81 87 ARG A N 1
ATOM 704 C CA . ARG A 1 87 ? 13.048 -3.674 -3.000 1.00 75.81 87 ARG A CA 1
ATOM 705 C C . ARG A 1 87 ? 12.142 -2.484 -3.301 1.00 75.81 87 ARG A C 1
ATOM 707 O O . ARG A 1 87 ? 11.134 -2.280 -2.621 1.00 75.81 87 ARG A O 1
ATOM 714 N N . TYR A 1 88 ? 12.547 -1.717 -4.308 1.00 72.88 88 TYR A N 1
ATOM 715 C CA . TYR A 1 88 ? 11.751 -0.666 -4.927 1.00 72.88 88 TYR A CA 1
ATOM 716 C C . TYR A 1 88 ? 11.729 -0.883 -6.445 1.00 72.88 88 TYR A C 1
ATOM 718 O O . TYR A 1 88 ? 12.755 -0.856 -7.126 1.00 72.88 88 TYR A O 1
ATOM 726 N N . TYR A 1 89 ? 10.538 -1.099 -6.984 1.00 66.12 89 TYR A N 1
ATOM 727 C CA . TYR A 1 89 ? 10.272 -1.174 -8.401 1.00 66.12 89 TYR A CA 1
ATOM 728 C C . TYR A 1 89 ? 10.587 0.198 -8.981 1.00 66.12 89 TYR A C 1
ATOM 730 O O . TYR A 1 89 ? 10.220 1.231 -8.418 1.00 66.12 89 TYR A O 1
ATOM 738 N N . CYS A 1 90 ? 11.336 0.198 -10.079 1.00 63.88 90 CYS A N 1
ATOM 739 C CA . CYS A 1 90 ? 11.968 1.391 -10.631 1.00 63.88 90 CYS A CA 1
ATOM 740 C C . CYS A 1 90 ? 13.067 2.011 -9.739 1.00 63.88 90 CYS A C 1
ATOM 742 O O . CYS A 1 90 ? 13.192 3.233 -9.683 1.00 63.88 90 CYS A O 1
ATOM 744 N N . ASP A 1 91 ? 13.942 1.216 -9.108 1.00 58.59 91 ASP A N 1
ATOM 745 C CA . ASP A 1 91 ? 15.180 1.735 -8.479 1.00 58.59 91 ASP A CA 1
ATOM 746 C C . ASP A 1 91 ? 16.055 2.559 -9.455 1.00 58.59 91 ASP A C 1
ATOM 748 O O . ASP A 1 91 ? 16.819 3.429 -9.042 1.00 58.59 91 ASP A O 1
ATOM 752 N N . ILE A 1 92 ? 15.892 2.332 -10.764 1.00 50.97 92 ILE A N 1
ATOM 753 C CA . ILE A 1 92 ? 16.561 3.051 -11.861 1.00 50.97 92 ILE A CA 1
ATOM 754 C C . ILE A 1 92 ? 15.973 4.474 -12.057 1.00 50.97 92 ILE A C 1
ATOM 756 O O . ILE A 1 92 ? 16.580 5.309 -12.724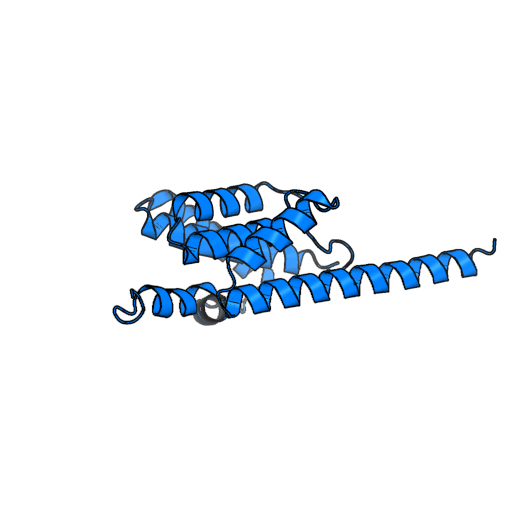 1.00 50.97 92 ILE A O 1
ATOM 760 N N . ALA A 1 93 ? 14.822 4.785 -11.442 1.00 42.25 93 ALA A N 1
ATOM 761 C CA . ALA A 1 93 ? 14.028 5.990 -11.695 1.00 42.25 93 ALA A CA 1
ATOM 762 C C . ALA A 1 93 ? 13.9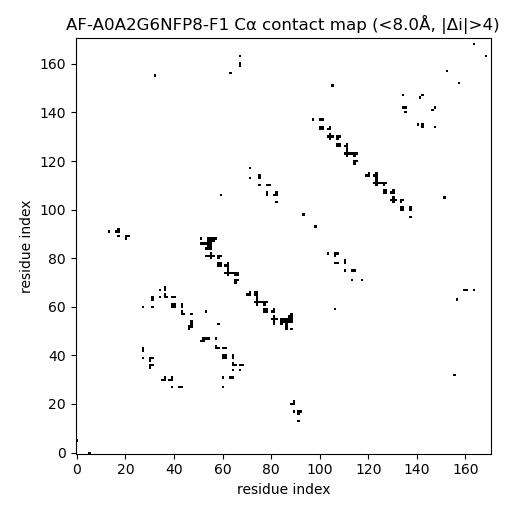32 7.017 -10.578 1.00 42.25 93 ALA A C 1
ATOM 764 O O . ALA A 1 93 ? 13.583 8.166 -10.851 1.00 42.25 93 ALA A O 1
ATOM 765 N N . ALA A 1 94 ? 14.253 6.645 -9.346 1.00 41.56 94 ALA A N 1
ATOM 766 C CA . ALA A 1 94 ? 14.118 7.551 -8.219 1.00 41.56 94 ALA A CA 1
ATOM 767 C C . ALA A 1 94 ? 15.427 7.645 -7.433 1.00 41.56 94 ALA A C 1
ATOM 769 O O . ALA A 1 94 ? 15.553 7.012 -6.383 1.00 41.56 94 ALA A O 1
ATOM 770 N N . PRO A 1 95 ? 16.404 8.467 -7.859 1.00 42.03 95 PRO A N 1
ATOM 771 C CA . PRO A 1 95 ? 17.517 8.807 -7.000 1.00 42.03 95 PRO A CA 1
ATOM 772 C C . PRO A 1 95 ? 17.126 10.013 -6.141 1.00 42.03 95 PRO A C 1
ATOM 774 O O . PRO A 1 95 ? 17.755 11.056 -6.236 1.00 42.03 95 PRO A O 1
ATOM 777 N N . LEU A 1 96 ? 16.080 9.890 -5.322 1.00 50.72 96 LEU A N 1
ATOM 778 C CA . LEU A 1 96 ? 15.881 10.757 -4.160 1.00 50.72 96 LEU A CA 1
ATOM 779 C C . LEU A 1 96 ? 15.284 9.888 -3.051 1.00 50.72 96 LEU A C 1
ATOM 781 O O . LEU A 1 96 ? 14.148 9.425 -3.157 1.00 50.72 96 LEU A O 1
ATOM 785 N N . GLU A 1 97 ? 16.053 9.647 -1.987 1.00 57.47 97 GLU A N 1
ATOM 786 C CA . GLU A 1 97 ? 15.600 8.946 -0.771 1.00 57.47 97 GLU A CA 1
ATOM 787 C C . GLU A 1 97 ? 14.276 9.512 -0.227 1.00 57.47 97 GLU A C 1
ATOM 789 O O . GLU A 1 97 ? 13.484 8.797 0.387 1.00 57.47 97 GLU A O 1
ATOM 794 N N . GLU A 1 98 ? 14.016 10.786 -0.516 1.00 56.94 98 GLU A N 1
ATOM 795 C CA . GLU A 1 98 ? 12.791 11.520 -0.213 1.00 56.94 98 GLU A CA 1
ATOM 796 C C . GLU A 1 98 ? 11.534 10.819 -0.751 1.00 56.94 98 GLU A C 1
ATOM 798 O O . GLU A 1 98 ? 10.578 10.629 -0.003 1.00 56.94 98 GLU A O 1
ATOM 803 N N . ASN A 1 99 ? 11.553 10.315 -1.990 1.00 64.31 99 ASN A N 1
ATOM 804 C CA . ASN A 1 99 ? 10.405 9.610 -2.574 1.00 64.31 99 ASN A CA 1
ATOM 805 C C . ASN A 1 99 ? 10.154 8.252 -1.906 1.00 64.31 99 ASN A C 1
ATOM 807 O O . ASN A 1 99 ? 9.007 7.865 -1.690 1.00 64.31 99 ASN A O 1
ATOM 811 N N . LYS A 1 100 ? 11.216 7.533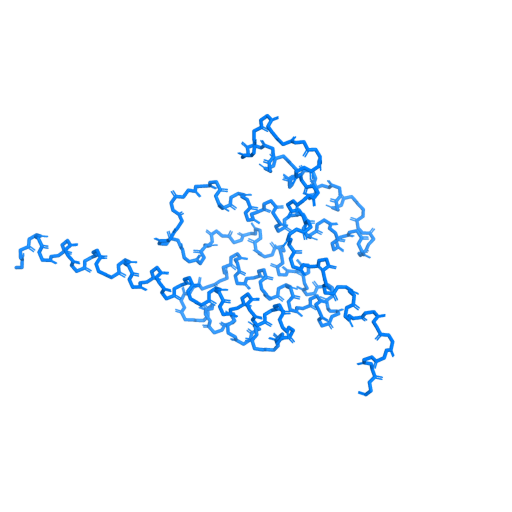 -1.519 1.00 70.56 100 LYS A N 1
ATOM 812 C CA . LYS A 1 100 ? 11.091 6.238 -0.827 1.00 70.56 100 LYS A CA 1
ATOM 813 C C . LYS A 1 100 ? 10.427 6.413 0.536 1.00 70.56 100 LYS A C 1
ATOM 815 O O . LYS A 1 100 ? 9.528 5.662 0.899 1.00 70.56 100 LYS A O 1
ATOM 820 N N . SER A 1 101 ? 10.828 7.431 1.286 1.00 72.69 101 SER A N 1
ATOM 821 C CA . SER A 1 101 ? 10.243 7.682 2.600 1.00 72.69 101 SER A CA 1
ATOM 822 C C . SER A 1 101 ? 8.855 8.323 2.552 1.00 72.69 101 SER A C 1
ATOM 824 O O . SER A 1 101 ? 8.068 8.092 3.469 1.00 72.69 101 SER A O 1
ATOM 826 N N . LEU A 1 102 ? 8.520 9.068 1.493 1.00 73.19 102 LEU A N 1
ATOM 827 C CA . LEU A 1 102 ? 7.142 9.495 1.230 1.00 73.19 102 LEU A CA 1
ATOM 828 C C . LEU A 1 102 ? 6.232 8.295 0.935 1.00 73.19 102 LEU A C 1
ATOM 830 O O . LEU A 1 102 ? 5.159 8.197 1.527 1.00 73.19 102 LEU A O 1
ATOM 834 N N . ASN A 1 103 ? 6.686 7.342 0.118 1.00 78.44 103 ASN A N 1
ATOM 835 C CA . ASN A 1 103 ? 5.945 6.105 -0.145 1.00 78.44 103 ASN A CA 1
ATOM 836 C C . ASN A 1 103 ? 5.760 5.279 1.137 1.00 78.44 103 ASN A C 1
ATOM 838 O O . ASN A 1 103 ? 4.669 4.793 1.424 1.00 78.44 103 ASN A O 1
ATOM 842 N N . GLU A 1 104 ? 6.809 5.152 1.955 1.00 86.50 104 GLU A N 1
ATOM 843 C CA . GLU A 1 104 ? 6.705 4.472 3.248 1.00 86.50 104 GLU A CA 1
ATOM 844 C C . GLU A 1 104 ? 5.724 5.183 4.191 1.00 86.50 104 GLU A C 1
ATOM 846 O O . GLU A 1 104 ? 4.908 4.532 4.844 1.00 86.50 104 GLU A O 1
ATOM 851 N N . SER A 1 105 ? 5.773 6.515 4.247 1.00 87.25 105 SER A N 1
ATOM 852 C CA . SER A 1 105 ? 4.830 7.318 5.023 1.00 87.25 105 SER A CA 1
ATOM 853 C C . SER A 1 105 ? 3.380 7.053 4.609 1.00 87.25 105 SER A C 1
ATOM 855 O O . SER A 1 105 ? 2.523 6.904 5.485 1.00 87.25 105 SER A O 1
ATOM 857 N N . GLU A 1 106 ? 3.106 6.961 3.306 1.00 84.31 106 GLU A N 1
ATOM 858 C CA . GLU A 1 106 ? 1.777 6.650 2.773 1.00 84.31 106 GLU A CA 1
ATOM 859 C C . GLU A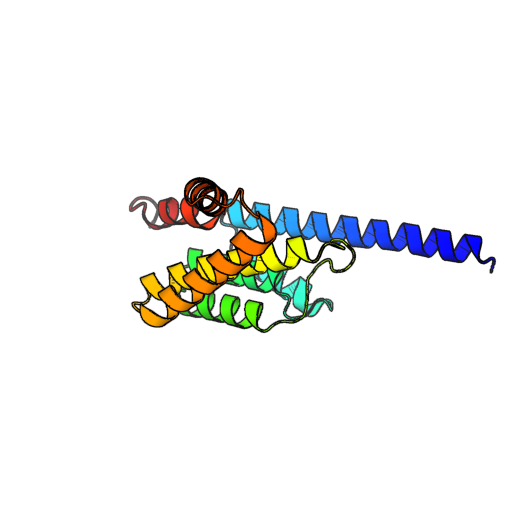 1 106 ? 1.320 5.248 3.179 1.00 84.31 106 GLU A C 1
ATOM 861 O O . GLU A 1 106 ? 0.238 5.087 3.742 1.00 84.31 106 GLU A O 1
ATOM 866 N N . ILE A 1 107 ? 2.162 4.236 2.953 1.00 89.56 107 ILE A N 1
ATOM 867 C CA . ILE A 1 107 ? 1.859 2.839 3.290 1.00 89.56 107 ILE A CA 1
ATOM 868 C C . ILE A 1 107 ? 1.525 2.710 4.779 1.00 89.56 107 ILE A C 1
ATOM 870 O O . ILE A 1 107 ? 0.541 2.067 5.142 1.00 89.56 107 ILE A O 1
ATOM 874 N N . ARG A 1 108 ? 2.309 3.356 5.651 1.00 92.94 108 ARG A N 1
ATOM 875 C CA . ARG A 1 108 ? 2.062 3.359 7.102 1.00 92.94 108 ARG A CA 1
ATOM 876 C C . ARG A 1 108 ? 0.781 4.087 7.475 1.00 92.94 108 ARG A C 1
ATOM 878 O O . ARG A 1 108 ? 0.079 3.649 8.383 1.00 92.94 108 ARG A O 1
ATOM 885 N N . TYR A 1 109 ? 0.458 5.178 6.784 1.00 90.81 109 TYR A N 1
ATOM 886 C CA . TYR A 1 109 ? -0.812 5.862 6.990 1.00 90.81 109 TYR A CA 1
ATOM 887 C C . TYR A 1 109 ? -1.987 4.931 6.676 1.00 90.81 109 TYR A C 1
ATOM 889 O O . TYR A 1 109 ? -2.850 4.730 7.528 1.00 90.81 109 TYR A O 1
ATOM 897 N N . ILE A 1 110 ? -1.987 4.304 5.502 1.00 89.69 110 ILE A N 1
ATOM 898 C CA . ILE A 1 110 ? -3.072 3.410 5.082 1.00 89.69 110 ILE A CA 1
ATOM 899 C C . ILE A 1 110 ? -3.168 2.220 6.035 1.00 89.69 110 ILE A C 1
ATOM 901 O O . ILE A 1 110 ? -4.246 1.901 6.526 1.00 89.69 110 ILE A O 1
ATOM 905 N N . LEU A 1 111 ? -2.034 1.615 6.395 1.00 93.69 111 LEU A N 1
ATOM 906 C CA . LEU A 1 111 ? -1.999 0.526 7.367 1.00 93.69 111 LEU A CA 1
ATOM 907 C C . LEU A 1 111 ? -2.591 0.949 8.723 1.00 93.69 111 LEU A C 1
ATOM 909 O O . LEU A 1 111 ? -3.289 0.161 9.362 1.00 93.69 111 LEU A O 1
ATOM 913 N N . SER A 1 112 ? -2.381 2.201 9.145 1.00 93.81 112 SER A N 1
ATOM 914 C CA . SER A 1 112 ? -3.003 2.739 10.357 1.00 93.81 112 SER A CA 1
ATOM 915 C C . SER A 1 112 ? -4.530 2.815 10.259 1.00 93.81 112 SER A C 1
ATOM 917 O O . SER A 1 112 ? -5.210 2.496 11.238 1.00 93.81 112 SER A O 1
ATOM 919 N N . GLU A 1 113 ? -5.077 3.176 9.094 1.00 91.19 113 GLU A N 1
ATOM 920 C CA . GLU A 1 113 ? -6.523 3.195 8.854 1.00 91.19 113 GLU A CA 1
ATOM 921 C C . GLU A 1 113 ? -7.095 1.776 8.862 1.00 91.19 113 GLU A C 1
ATOM 923 O O . GLU A 1 113 ? -8.088 1.519 9.545 1.00 91.19 113 GLU A O 1
ATOM 928 N N . LEU A 1 114 ? -6.430 0.833 8.190 1.00 92.62 114 LEU A N 1
ATOM 929 C CA . LEU A 1 114 ? -6.864 -0.565 8.154 1.00 92.62 114 LEU A CA 1
ATOM 930 C C . LEU A 1 114 ? -6.813 -1.219 9.541 1.00 92.62 114 LEU A C 1
ATOM 932 O O . LEU A 1 114 ? -7.723 -1.956 9.921 1.00 92.62 114 LEU A O 1
ATOM 936 N N . TYR A 1 115 ? -5.789 -0.922 10.346 1.00 94.44 115 TYR A N 1
ATOM 937 C CA . TYR A 1 115 ? -5.740 -1.375 11.735 1.00 94.44 115 TYR A CA 1
ATOM 938 C C . TYR A 1 115 ? -6.852 -0.785 12.589 1.00 94.44 115 TYR A C 1
ATOM 940 O O . TYR A 1 115 ? -7.395 -1.496 13.434 1.00 94.44 115 TYR A O 1
ATOM 948 N N . LEU A 1 116 ? -7.205 0.484 12.381 1.00 90.69 116 LEU A N 1
ATOM 949 C CA . LEU A 1 116 ? -8.327 1.093 13.086 1.00 90.69 116 LEU A CA 1
ATOM 950 C C . LEU A 1 116 ? -9.645 0.411 12.709 1.00 90.69 116 LEU A C 1
ATOM 952 O O . LEU A 1 116 ? -10.425 0.085 13.602 1.00 90.69 116 LEU A O 1
ATOM 956 N N . GLU A 1 117 ? -9.855 0.147 11.416 1.00 90.25 117 GLU A N 1
ATOM 957 C CA . GLU A 1 117 ? -11.029 -0.563 10.894 1.00 90.25 117 GLU A CA 1
ATOM 958 C C . GLU A 1 117 ? -11.143 -1.981 11.476 1.00 90.25 117 GLU A C 1
ATOM 960 O O . GLU A 1 117 ? -12.224 -2.404 11.875 1.00 90.25 117 GLU A O 1
ATOM 965 N N . LYS A 1 118 ? -10.010 -2.671 11.657 1.00 91.81 118 LYS A N 1
ATOM 966 C CA . LYS A 1 118 ? -9.928 -3.984 12.318 1.00 91.81 118 LYS A CA 1
ATOM 967 C C . LYS A 1 118 ? -10.062 -3.932 13.853 1.00 91.81 118 LYS A C 1
ATOM 969 O O . LYS A 1 118 ? -10.040 -4.968 14.514 1.00 91.81 118 LYS A O 1
ATOM 974 N N . GLY A 1 119 ? -10.154 -2.744 14.452 1.00 91.00 119 GLY A N 1
ATOM 975 C CA . GLY A 1 119 ? -10.227 -2.557 15.907 1.00 91.00 119 GLY A CA 1
ATOM 976 C C . GLY A 1 119 ? -8.880 -2.635 16.643 1.00 91.00 119 GLY A C 1
ATOM 977 O O . GLY A 1 119 ? -8.842 -2.579 17.873 1.00 91.00 119 GLY A O 1
ATOM 978 N N . LEU A 1 120 ? -7.757 -2.701 15.924 1.00 94.75 120 LEU A N 1
ATOM 979 C CA . LEU A 1 120 ? -6.394 -2.764 16.462 1.00 94.75 120 LEU A CA 1
ATOM 980 C C . LEU A 1 120 ? -5.850 -1.356 16.764 1.00 94.75 120 LEU A C 1
ATOM 982 O O . LEU A 1 120 ? -4.909 -0.872 16.131 1.00 94.75 120 LEU A O 1
ATOM 986 N N . LYS A 1 121 ? -6.454 -0.687 17.752 1.00 93.19 121 LYS A N 1
ATOM 987 C CA . LYS A 1 121 ? -6.205 0.734 18.068 1.00 93.19 121 LYS A CA 1
ATOM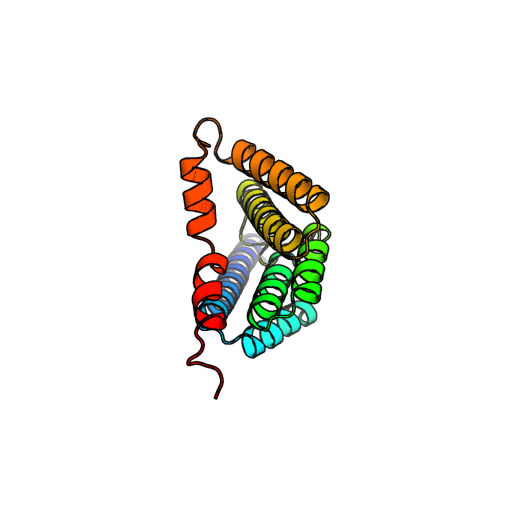 988 C C . LYS A 1 121 ? -4.737 1.067 18.348 1.00 93.19 121 LYS A C 1
ATOM 990 O O . LYS A 1 121 ? -4.237 2.072 17.856 1.00 93.19 121 LYS A O 1
ATOM 995 N N . GLU A 1 122 ? -4.039 0.236 19.116 1.00 94.62 122 GLU A N 1
ATOM 996 C CA . GLU A 1 122 ? -2.639 0.489 19.490 1.00 94.62 122 GLU A CA 1
ATOM 997 C C . GLU A 1 122 ? -1.711 0.447 18.273 1.00 94.62 122 GLU A C 1
ATOM 999 O O . GLU A 1 122 ? -0.924 1.372 18.063 1.00 94.62 122 GLU A O 1
ATOM 1004 N N . LYS A 1 123 ? -1.869 -0.575 17.419 1.00 94.81 123 LYS A N 1
ATOM 1005 C CA . LYS A 1 123 ? -1.124 -0.689 16.159 1.00 94.81 123 LYS A CA 1
ATOM 1006 C C . LYS A 1 123 ? -1.430 0.472 15.215 1.00 94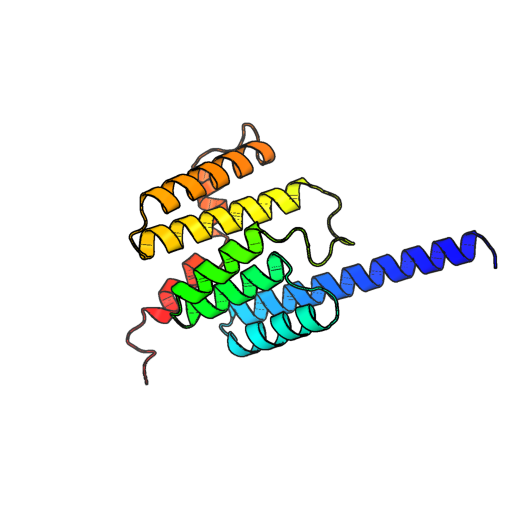.81 123 LYS A C 1
ATOM 1008 O O . LYS A 1 123 ? -0.515 1.033 14.621 1.00 94.81 123 LYS A O 1
ATOM 1013 N N . SER A 1 124 ? -2.700 0.868 15.117 1.00 92.69 124 SER A N 1
ATOM 1014 C CA . SER A 1 124 ? -3.109 2.038 14.334 1.00 92.69 124 SER A CA 1
ATOM 1015 C C . SER A 1 124 ? -2.381 3.307 14.796 1.00 92.69 124 SER A C 1
ATOM 1017 O O . SER A 1 124 ? -1.735 3.983 13.997 1.00 92.69 124 SER A O 1
ATOM 1019 N N . ILE A 1 125 ? -2.393 3.597 16.101 1.00 90.75 125 ILE A N 1
ATOM 1020 C CA . ILE A 1 125 ? -1.721 4.779 16.663 1.00 90.75 125 ILE A CA 1
ATOM 1021 C C . ILE A 1 125 ? -0.210 4.737 16.405 1.00 90.75 125 ILE A C 1
ATOM 1023 O O . ILE A 1 125 ? 0.391 5.771 16.097 1.00 90.75 125 ILE A O 1
ATOM 1027 N N . GLN A 1 126 ? 0.407 3.561 16.531 1.00 96.06 126 GLN A N 1
ATOM 1028 C CA . GLN A 1 126 ? 1.829 3.378 16.267 1.00 96.06 126 GLN A CA 1
ATOM 1029 C C . GLN A 1 126 ? 2.177 3.707 14.810 1.00 96.06 126 GLN A C 1
ATOM 1031 O O . GLN A 1 126 ? 3.052 4.544 14.578 1.00 96.06 126 GLN A O 1
ATOM 1036 N N . GLU A 1 127 ? 1.481 3.114 13.839 1.00 94.75 127 GLU A N 1
ATOM 1037 C CA . GLU A 1 127 ? 1.762 3.348 12.418 1.00 94.75 127 GLU A CA 1
ATOM 1038 C C . GLU A 1 127 ? 1.473 4.792 11.998 1.00 94.75 127 GLU A C 1
ATOM 1040 O O . GLU A 1 127 ? 2.286 5.412 11.307 1.00 94.75 127 GLU A O 1
ATOM 1045 N N . LEU A 1 128 ? 0.388 5.388 12.506 1.00 90.44 128 LEU A N 1
ATOM 1046 C CA . LEU A 1 128 ? 0.065 6.791 12.250 1.00 90.44 128 LEU A CA 1
ATOM 1047 C C . LEU A 1 128 ? 1.159 7.730 12.775 1.00 90.44 128 LEU A C 1
ATOM 1049 O O . LEU A 1 128 ? 1.519 8.709 12.119 1.00 90.44 128 LEU A O 1
ATOM 1053 N N . ARG A 1 129 ? 1.717 7.440 13.958 1.00 91.19 129 ARG A N 1
ATOM 1054 C CA . ARG A 1 129 ? 2.823 8.223 14.524 1.00 91.19 129 ARG A CA 1
ATOM 1055 C C . ARG A 1 129 ? 4.065 8.140 13.639 1.00 91.19 129 ARG A C 1
ATOM 1057 O O . ARG A 1 129 ? 4.698 9.169 13.403 1.00 91.19 129 ARG A O 1
ATOM 1064 N N . ILE A 1 130 ? 4.411 6.947 13.155 1.00 92.75 130 ILE A N 1
ATOM 1065 C CA . ILE A 1 130 ? 5.581 6.759 12.289 1.00 92.75 130 ILE A CA 1
ATOM 1066 C C . ILE A 1 130 ? 5.366 7.475 10.951 1.00 92.75 130 ILE A C 1
ATOM 1068 O O . ILE A 1 130 ? 6.234 8.245 10.548 1.00 92.75 130 ILE A O 1
ATOM 1072 N N . SER A 1 131 ? 4.200 7.303 10.320 1.00 89.75 131 SER A N 1
ATOM 1073 C CA . SER A 1 131 ? 3.817 8.011 9.089 1.00 89.75 131 SER A CA 1
ATOM 1074 C C . SER A 1 131 ? 3.990 9.527 9.233 1.00 89.75 131 SER A C 1
ATOM 1076 O O . SER A 1 131 ? 4.739 10.143 8.478 1.00 89.75 131 SER A O 1
ATOM 1078 N N . LYS A 1 132 ? 3.403 10.134 10.275 1.00 86.19 132 LYS A N 1
ATOM 1079 C CA . LYS A 1 132 ? 3.531 11.579 10.533 1.00 86.19 132 LYS A CA 1
ATOM 1080 C C . LYS A 1 132 ? 4.977 12.025 10.731 1.00 86.19 132 LYS A C 1
ATOM 1082 O O . LYS A 1 132 ? 5.354 13.093 10.257 1.00 86.19 132 LYS A O 1
ATOM 1087 N N . ASN A 1 133 ? 5.783 11.242 11.445 1.00 87.62 133 ASN A N 1
ATOM 1088 C CA . ASN A 1 133 ? 7.188 11.575 11.677 1.00 87.62 133 ASN A CA 1
ATOM 1089 C C . ASN A 1 133 ? 8.009 11.516 10.386 1.00 87.62 133 ASN A C 1
ATOM 1091 O O . ASN A 1 133 ? 8.833 12.402 10.158 1.00 87.62 133 ASN A O 1
ATOM 1095 N N . LEU A 1 134 ? 7.762 10.512 9.539 1.00 85.94 134 LEU A N 1
ATOM 1096 C CA . LEU A 1 134 ? 8.366 10.428 8.214 1.00 85.94 134 LEU A CA 1
ATOM 1097 C C . LEU A 1 134 ? 7.950 11.638 7.383 1.00 85.94 134 LEU A C 1
ATOM 1099 O O . LEU A 1 134 ? 8.812 12.407 6.979 1.00 85.94 134 LEU A O 1
ATOM 1103 N N . ALA A 1 135 ? 6.654 11.895 7.226 1.00 80.88 135 ALA A N 1
ATOM 1104 C CA . ALA A 1 135 ? 6.177 13.023 6.434 1.00 80.88 135 ALA A CA 1
ATOM 1105 C C . ALA A 1 135 ? 6.743 14.378 6.918 1.00 80.88 135 ALA A C 1
ATOM 1107 O O . ALA A 1 135 ? 7.239 15.160 6.110 1.00 80.88 135 ALA A O 1
ATOM 1108 N N . ARG A 1 136 ? 6.794 14.630 8.237 1.00 81.31 136 ARG A N 1
ATOM 1109 C CA . ARG A 1 136 ? 7.430 15.833 8.820 1.00 81.31 136 ARG A CA 1
ATOM 1110 C C . ARG A 1 136 ? 8.894 15.988 8.445 1.00 81.31 136 ARG A C 1
ATOM 1112 O O . ARG A 1 136 ? 9.340 17.104 8.193 1.00 81.31 136 ARG A O 1
ATOM 1119 N N . LYS A 1 137 ? 9.649 14.888 8.436 1.00 81.31 137 LYS A N 1
ATOM 1120 C CA . LYS A 1 137 ? 11.070 14.905 8.082 1.00 81.31 137 LYS A CA 1
ATOM 1121 C C . LYS A 1 137 ? 11.282 15.424 6.654 1.00 81.31 137 LYS A C 1
ATOM 1123 O O . LYS A 1 137 ? 12.258 16.130 6.433 1.00 81.31 137 LYS A O 1
ATOM 1128 N N . TYR A 1 138 ? 10.368 15.121 5.729 1.00 70.31 138 TYR A N 1
ATOM 1129 C CA . TYR A 1 138 ? 10.511 15.461 4.307 1.00 70.31 138 TYR A CA 1
ATOM 1130 C C . TYR A 1 138 ? 9.822 16.770 3.911 1.00 70.31 138 TYR A C 1
ATOM 1132 O O . TYR A 1 138 ? 10.401 17.568 3.186 1.00 70.31 138 TYR A O 1
ATOM 1140 N N . PHE A 1 139 ? 8.633 17.058 4.442 1.00 68.06 139 PHE A N 1
ATOM 1141 C CA . PHE A 1 139 ? 7.946 18.335 4.196 1.00 68.06 139 PHE A CA 1
ATOM 1142 C C . PHE A 1 139 ? 8.449 19.478 5.106 1.00 68.06 139 PHE A C 1
ATOM 1144 O O . PHE A 1 139 ? 8.065 20.640 4.948 1.00 68.06 139 PHE A O 1
ATOM 1151 N N . GLY A 1 140 ? 9.332 19.171 6.063 1.00 66.75 140 GLY A N 1
ATOM 1152 C CA . GLY A 1 140 ? 10.003 20.141 6.924 1.00 66.75 140 GLY A CA 1
ATOM 1153 C C . GLY A 1 140 ? 9.044 20.975 7.780 1.00 66.75 140 GLY A C 1
ATOM 1154 O O . GLY A 1 140 ? 7.973 20.525 8.189 1.00 66.75 140 GLY A O 1
ATOM 1155 N N . LYS A 1 141 ? 9.425 22.235 8.046 1.00 57.12 141 LYS A N 1
ATOM 1156 C CA . LYS A 1 141 ? 8.616 23.205 8.817 1.00 57.12 141 LYS A CA 1
ATOM 1157 C C . LYS A 1 141 ? 7.252 23.524 8.188 1.00 57.12 141 LYS A C 1
ATOM 1159 O O . LYS A 1 141 ? 6.410 24.097 8.872 1.00 57.12 141 LYS A O 1
ATOM 1164 N N . TYR A 1 142 ? 7.039 23.170 6.921 1.00 55.06 142 TYR A N 1
ATOM 1165 C CA . TYR A 1 142 ? 5.771 23.374 6.220 1.00 55.06 142 TYR A CA 1
ATOM 1166 C C . TYR A 1 142 ? 4.788 22.224 6.434 1.00 55.06 142 TYR A C 1
ATOM 1168 O O . TYR A 1 142 ? 3.647 22.325 6.004 1.00 55.06 142 TYR A O 1
ATOM 1176 N N . PHE A 1 143 ? 5.178 21.155 7.136 1.00 62.06 143 PHE A N 1
ATOM 1177 C CA . PHE A 1 143 ? 4.248 20.102 7.519 1.00 62.06 143 PHE A CA 1
ATOM 1178 C C . PHE A 1 143 ? 3.296 20.594 8.618 1.00 62.06 143 PHE A C 1
ATOM 1180 O O . PHE A 1 143 ? 3.537 20.417 9.815 1.00 62.06 143 PHE A O 1
ATOM 1187 N N . ASN A 1 144 ? 2.211 21.242 8.207 1.00 67.50 144 ASN A N 1
ATOM 1188 C CA . ASN A 1 144 ? 1.055 21.485 9.058 1.00 67.50 144 ASN A CA 1
ATOM 1189 C C . ASN A 1 144 ? 0.032 20.347 8.878 1.00 67.50 144 ASN A C 1
ATOM 1191 O O . ASN A 1 144 ? 0.062 19.609 7.889 1.00 67.50 144 ASN A O 1
ATOM 1195 N N . ASP A 1 145 ? -0.878 20.187 9.842 1.00 67.50 145 ASP A N 1
ATOM 1196 C CA . ASP A 1 145 ? -1.878 19.115 9.784 1.00 67.50 145 ASP A CA 1
ATOM 1197 C C . ASP A 1 145 ? -2.803 19.248 8.554 1.00 67.50 145 ASP A C 1
ATOM 1199 O O . ASP A 1 145 ? -3.299 18.233 8.078 1.00 67.50 145 ASP A O 1
ATOM 1203 N N . SER A 1 146 ? -2.982 20.449 7.983 1.00 60.56 146 SER A N 1
ATOM 1204 C CA . SER A 1 146 ? -3.784 20.675 6.765 1.00 60.56 146 SER A CA 1
ATOM 1205 C C . SER A 1 146 ? -3.139 20.063 5.517 1.00 60.56 146 SER A C 1
ATOM 1207 O O . SER A 1 146 ? -3.796 19.325 4.792 1.00 60.56 146 SER A O 1
ATOM 1209 N N . ILE A 1 147 ? -1.841 20.293 5.306 1.00 58.44 147 ILE A N 1
ATOM 1210 C CA . ILE A 1 147 ? -1.057 19.730 4.196 1.00 58.44 147 ILE A CA 1
ATOM 1211 C C . ILE A 1 147 ? -0.995 18.206 4.315 1.00 58.44 147 ILE A C 1
ATOM 1213 O O . ILE A 1 147 ? -1.075 17.498 3.315 1.00 58.44 147 ILE A O 1
ATOM 1217 N N . TYR A 1 148 ? -0.922 17.677 5.540 1.00 67.38 148 TYR A N 1
ATOM 1218 C CA . TYR A 1 148 ? -1.026 16.236 5.751 1.00 67.38 148 TYR A CA 1
ATOM 1219 C C . TYR A 1 148 ? -2.411 15.689 5.391 1.00 67.38 148 TYR A C 1
ATOM 1221 O O . TYR A 1 148 ? -2.506 14.628 4.779 1.00 67.38 148 TYR A O 1
ATOM 1229 N N . GLN A 1 149 ? -3.489 16.402 5.737 1.00 65.50 149 GLN A N 1
ATOM 1230 C CA . GLN A 1 149 ? -4.838 16.004 5.332 1.00 65.50 149 GLN A CA 1
ATOM 1231 C C . GLN A 1 149 ? -5.013 16.040 3.813 1.00 65.50 149 GLN A C 1
ATOM 1233 O O . GLN A 1 149 ? -5.603 15.107 3.276 1.00 65.50 149 GLN A O 1
ATOM 1238 N N . GLU A 1 150 ? -4.483 17.051 3.123 1.00 66.56 150 GLU A N 1
ATOM 1239 C CA . GLU A 1 150 ? -4.478 17.126 1.655 1.00 66.56 150 GLU A CA 1
ATOM 1240 C C . GLU A 1 150 ? -3.691 15.968 1.029 1.00 66.56 150 GLU A C 1
ATOM 1242 O O . GLU A 1 150 ? -4.221 15.279 0.163 1.00 66.56 150 GLU A O 1
ATOM 1247 N N . TYR A 1 151 ? -2.485 15.685 1.531 1.00 66.56 151 TYR A N 1
ATOM 1248 C CA . TYR A 1 151 ? -1.657 14.546 1.116 1.00 66.56 151 TYR A CA 1
ATOM 1249 C C . TYR A 1 151 ? -2.384 13.203 1.263 1.00 66.56 151 TYR A C 1
ATOM 1251 O O . TYR A 1 151 ? -2.337 12.347 0.385 1.00 66.56 151 TYR A O 1
ATOM 1259 N N . ILE A 1 152 ? -3.113 13.016 2.361 1.00 64.81 152 ILE A N 1
ATOM 1260 C CA . ILE A 1 152 ? -3.937 11.823 2.536 1.00 64.81 152 ILE A CA 1
ATOM 1261 C C . ILE A 1 152 ? -5.135 11.833 1.572 1.00 64.81 152 ILE A C 1
ATOM 1263 O O . ILE A 1 152 ? -5.536 10.788 1.064 1.00 64.81 152 ILE A O 1
ATOM 1267 N N . GLN A 1 153 ? -5.778 12.987 1.377 1.00 62.44 153 GLN A N 1
ATOM 1268 C CA . GLN A 1 153 ? -6.964 13.122 0.526 1.00 62.44 153 GLN A CA 1
ATOM 1269 C C . GLN A 1 153 ? -6.661 12.924 -0.959 1.00 62.44 153 GLN A C 1
ATOM 1271 O O . GLN A 1 153 ? -7.538 12.452 -1.680 1.00 62.44 153 GLN A O 1
ATOM 1276 N N . SER A 1 154 ? -5.441 13.225 -1.409 1.00 54.97 154 SER A N 1
ATOM 1277 C CA . SER A 1 154 ? -5.003 12.935 -2.776 1.00 54.97 154 SER A CA 1
ATOM 1278 C C . SER A 1 154 ? -4.833 11.441 -3.054 1.00 54.97 154 SER A C 1
ATOM 1280 O O . SER A 1 154 ? -4.810 11.047 -4.219 1.00 54.97 154 SER A O 1
ATOM 1282 N N . ASN A 1 155 ? -4.749 10.602 -2.015 1.00 54.88 155 ASN A N 1
ATOM 1283 C CA . ASN A 1 155 ? -4.498 9.176 -2.179 1.00 54.88 155 ASN A CA 1
ATOM 1284 C C . ASN A 1 155 ? -5.792 8.370 -2.371 1.00 54.88 155 ASN A C 1
ATOM 1286 O O . ASN A 1 155 ? -6.833 8.581 -1.743 1.00 54.88 155 ASN A O 1
ATOM 1290 N N . SER A 1 156 ? -5.701 7.418 -3.295 1.00 52.69 156 SER A N 1
ATOM 1291 C CA . SER A 1 156 ? -6.784 6.715 -3.996 1.00 52.69 156 SER A CA 1
ATOM 1292 C C . SER A 1 156 ? -7.772 5.937 -3.109 1.00 52.69 156 SER A C 1
ATOM 1294 O O . SER A 1 156 ? -8.895 5.665 -3.542 1.00 52.69 156 SER A O 1
ATOM 1296 N N . PHE A 1 157 ? -7.419 5.624 -1.860 1.00 51.25 157 PHE A N 1
ATOM 1297 C CA . PHE A 1 157 ? -8.251 4.820 -0.956 1.00 51.25 157 PHE A CA 1
ATOM 1298 C C . PHE A 1 157 ? -9.537 5.524 -0.494 1.00 51.25 157 PHE A C 1
ATOM 1300 O O . PHE A 1 157 ? -10.579 4.875 -0.366 1.00 51.25 157 PHE A O 1
ATOM 1307 N N . LYS A 1 158 ? -9.523 6.853 -0.308 1.00 53.34 158 LYS A N 1
ATOM 1308 C CA . LYS A 1 158 ? -10.699 7.590 0.200 1.00 53.34 158 LYS A CA 1
ATOM 1309 C C . LYS A 1 158 ? -11.873 7.627 -0.784 1.00 53.34 158 LYS A C 1
ATOM 1311 O O . LYS A 1 158 ? -13.025 7.656 -0.354 1.00 53.34 158 LYS A O 1
ATOM 1316 N N . ASN A 1 159 ? -11.605 7.569 -2.090 1.00 49.38 159 ASN A N 1
ATOM 1317 C CA . ASN A 1 159 ? -12.655 7.595 -3.113 1.00 49.38 159 ASN A CA 1
ATOM 1318 C C . ASN A 1 159 ? -13.306 6.224 -3.347 1.00 49.38 159 ASN A C 1
ATOM 1320 O O . ASN A 1 159 ? -14.469 6.164 -3.741 1.00 49.38 159 ASN A O 1
ATOM 1324 N N . LYS A 1 160 ? -12.612 5.121 -3.041 1.00 52.28 160 LYS A N 1
ATOM 1325 C CA . LYS A 1 160 ? -13.130 3.765 -3.276 1.00 52.28 160 LYS A CA 1
ATOM 1326 C C . LYS A 1 160 ? -14.143 3.288 -2.231 1.00 52.28 160 LYS A C 1
ATOM 1328 O O . LYS A 1 160 ? -15.043 2.528 -2.576 1.00 52.28 160 LYS A O 1
ATOM 1333 N N . LYS A 1 161 ? -14.092 3.808 -0.995 1.00 49.91 161 LYS A N 1
ATOM 1334 C CA . LYS A 1 161 ? -15.079 3.494 0.062 1.00 49.91 161 LYS A CA 1
ATOM 1335 C C . LYS A 1 161 ? -16.506 3.935 -0.302 1.00 49.91 161 LYS A C 1
ATOM 1337 O O . LYS A 1 161 ? -17.466 3.379 0.220 1.00 49.91 161 LYS A O 1
ATOM 1342 N N . LYS A 1 162 ? -16.662 4.898 -1.223 1.00 46.38 162 LYS A N 1
ATOM 1343 C CA . LYS A 1 162 ? -17.974 5.324 -1.746 1.00 46.38 162 LYS A CA 1
ATOM 1344 C C . LYS A 1 162 ? -18.574 4.360 -2.773 1.00 46.38 162 LYS A C 1
ATOM 1346 O O . LYS A 1 162 ? -19.785 4.358 -2.922 1.00 46.38 162 LYS A O 1
ATOM 1351 N N . ILE A 1 163 ? -17.762 3.554 -3.460 1.00 44.66 163 ILE A N 1
ATOM 1352 C CA . ILE A 1 163 ? -18.249 2.646 -4.512 1.00 44.66 163 ILE A CA 1
ATOM 1353 C C . ILE A 1 163 ? -18.698 1.310 -3.901 1.00 44.66 163 ILE A C 1
ATOM 1355 O O . ILE A 1 163 ? -19.710 0.761 -4.321 1.00 44.66 163 ILE A O 1
ATOM 1359 N N . SER A 1 164 ? -18.008 0.822 -2.863 1.00 40.44 164 SER A N 1
ATOM 1360 C CA . SER A 1 164 ? -18.373 -0.422 -2.160 1.00 40.44 164 SER A CA 1
ATOM 1361 C C . SER A 1 164 ? -19.503 -0.270 -1.131 1.00 40.44 164 SER A C 1
ATOM 1363 O O . SER A 1 164 ? -20.005 -1.268 -0.624 1.00 40.44 164 SER A O 1
ATOM 1365 N N . SER A 1 165 ? -19.912 0.964 -0.817 1.00 42.84 165 SER A N 1
ATOM 1366 C CA . SER A 1 165 ? -21.029 1.264 0.091 1.00 42.84 165 SER A CA 1
ATOM 1367 C C . SER A 1 165 ? -22.291 1.751 -0.626 1.00 42.84 165 SER A C 1
ATOM 1369 O O . SER A 1 165 ? -23.243 2.141 0.049 1.00 42.84 165 SER A O 1
ATOM 1371 N N . ASP A 1 166 ? -22.330 1.709 -1.964 1.00 38.91 166 ASP A N 1
ATOM 1372 C CA . ASP A 1 166 ? -23.548 1.990 -2.724 1.00 38.91 166 ASP A CA 1
ATOM 1373 C C . ASP A 1 166 ? -24.435 0.729 -2.753 1.00 38.91 166 ASP A C 1
ATOM 1375 O O . ASP A 1 166 ? -24.093 -0.251 -3.428 1.00 38.91 166 ASP A O 1
ATOM 1379 N N . PRO A 1 167 ? -25.582 0.710 -2.044 1.00 47.19 167 PRO A N 1
ATOM 1380 C CA . PRO A 1 167 ? -26.485 -0.439 -2.029 1.00 47.19 167 PRO A CA 1
ATOM 1381 C C . PRO A 1 167 ? -27.096 -0.747 -3.409 1.00 47.19 167 PRO A C 1
ATOM 1383 O O . PRO A 1 167 ? -27.777 -1.757 -3.553 1.00 47.19 167 PRO A O 1
ATOM 1386 N N . ASN A 1 168 ? -26.847 0.078 -4.433 1.00 45.84 168 ASN A N 1
ATOM 1387 C CA . ASN A 1 168 ? -27.326 -0.148 -5.797 1.00 45.84 168 ASN A CA 1
ATOM 1388 C C . ASN A 1 168 ? -26.394 -1.001 -6.677 1.00 45.84 168 ASN A C 1
ATOM 1390 O O . ASN A 1 168 ? -26.787 -1.332 -7.796 1.00 45.84 168 ASN A O 1
ATOM 1394 N N . ASN A 1 169 ? -25.194 -1.368 -6.205 1.00 41.88 169 ASN A N 1
ATOM 1395 C CA . ASN A 1 169 ? -24.203 -2.122 -6.993 1.00 41.88 169 ASN A CA 1
ATOM 1396 C C . ASN A 1 169 ? -24.042 -3.601 -6.593 1.00 41.88 169 ASN A C 1
ATOM 1398 O O . ASN A 1 169 ? -23.141 -4.276 -7.083 1.00 41.88 169 ASN A O 1
ATOM 1402 N N . THR A 1 170 ? -24.931 -4.133 -5.751 1.00 35.97 170 THR A N 1
ATOM 1403 C CA . THR A 1 170 ? -25.120 -5.587 -5.613 1.00 35.97 170 THR A CA 1
ATOM 1404 C C . THR A 1 170 ? -26.335 -6.004 -6.437 1.00 35.97 170 THR A C 1
ATOM 1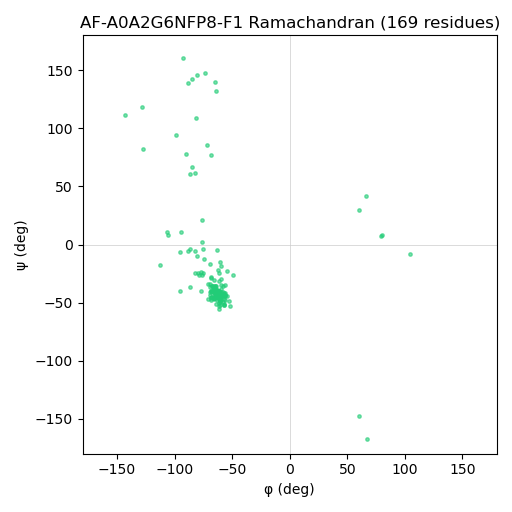406 O O . THR A 1 170 ? -27.478 -5.916 -5.989 1.00 35.97 170 THR A O 1
ATOM 1409 N N . LYS A 1 171 ? -26.083 -6.424 -7.676 1.00 34.38 171 LYS A N 1
ATOM 1410 C CA . LYS A 1 171 ? -27.018 -7.207 -8.486 1.00 34.38 171 LYS A CA 1
ATOM 1411 C C . LYS A 1 171 ? -26.344 -8.487 -8.935 1.00 34.38 171 LYS A C 1
ATOM 1413 O O . LYS A 1 171 ? -25.167 -8.396 -9.343 1.00 34.38 171 LYS A O 1
#

Sequence (171 aa):
MSVLKKKKELYININIDWFLCHTQLTILSSLLQNNFDDEVVRISKKLMEDGWGEDKILLYFLSASQYSQGNLEASILYLEQSLKSSRYYCDIAAPLEENKSLNESEIRYILSELYLEKGLKEKSIQELRISKNLARKYFGKYFNDSIYQEYIQSNSFKNKKKISSDPNNTK

Mean predicted aligned error: 9.83 Å

Radius of gyration: 18.11 Å; Cα contacts (8 Å, |Δi|>4): 162; chains: 1; bounding box: 62×36×48 Å

Solvent-accessible surface area (backbone atoms only — not comparable to full-atom values): 9247 Å² total; per-residue (Å²): 134,58,73,68,58,55,52,50,52,52,54,51,50,52,52,50,57,34,50,52,44,51,51,51,53,51,50,44,51,50,33,49,76,70,66,39,34,69,59,34,43,52,52,39,52,50,47,26,72,74,72,64,39,78,14,28,62,48,25,42,50,42,14,54,33,29,40,75,73,67,35,58,70,59,15,50,51,27,42,58,49,20,73,69,34,90,44,56,79,52,68,84,63,56,97,44,74,63,60,57,45,48,52,49,18,49,53,28,38,52,48,13,53,55,26,44,75,73,64,40,53,69,61,12,53,51,30,39,52,51,14,52,53,42,44,35,70,72,52,39,95,70,56,42,75,64,55,52,51,50,59,56,65,74,39,74,68,73,66,50,61,62,63,79,66,41,84,84,74,78,126

pLDDT: mean 76.33, std 17.08, range [34.38, 97.0]

Nearest PDB structures (foldseek):
  6ejn-assembly1_A  TM=6.100E-01  e=3.767E-02  Mus musculus
  6ejn-assembly1_B  TM=6.496E-01  e=6.155E-02  Mus musculus
  7ai4-assembly2_B  TM=6.506E-01  e=7.867E-02  Homo sapiens
  7v6q-assembly2_H  TM=6.174E-01  e=5.579E-02  Homo sapiens
  5o01-assembly2_B  TM=7.044E-01  e=2.570E+00  Prosthecobacter vanneervenii

Secondary structure (DSSP, 8-state):
--HHHHHHHHHHHHHHHHHHHHHHHHHHHHHHHTT-HHHHHHHHHHHIIIII-S-HHHHHHHHHHHHHTT-HHHHHHHHHHHHH----TTTTT---HHHHHHHHHHHHHHHHHHHHHTT-HHHHHHHHHHHHHHHHHHHGGG--HHHHHHHHHTSTHHHHTTTTT-TTS--

Foldseek 3Di:
DDPVVVVVVVVVVLVVLLVVLVVLLVVLVVCLLVLVLVVLLVSLVVVCVVPQNLELVSLQSNLSSCVLVVNLVSSLVSLVSSLVDPGHRPPSHDPDVLVVLLSQLLSLQVNLVSCVVVVVNVSSVVSPVSSLVSVCVNCPPVPDVVVVVVSNVPDSNVVSVVVSPPPVPPD